Protein AF-A0A133UCE5-F1 (afdb_monomer_lite)

Sequence (70 aa):
EAIEIIEKIEPDIAIPMHYKLSGLEVDISTEKEFLRLAREKGWKVEEKEKAEIESLPKKRKIIKLECQSA

Organism: NCBI:txid1698263

pLDDT: mean 91.84, std 8.96, range [44.62, 97.69]

Structure (mmCIF, N/CA/C/O backbone):
data_AF-A0A133UCE5-F1
#
_entry.id   AF-A0A133UCE5-F1
#
loop_
_atom_site.group_PDB
_atom_site.id
_atom_site.type_symbol
_atom_site.label_atom_id
_atom_site.label_alt_id
_atom_site.label_comp_id
_atom_site.label_asym_id
_atom_site.label_entity_id
_atom_site.label_seq_id
_atom_site.pdbx_PDB_ins_code
_atom_site.Cartn_x
_atom_site.Cartn_y
_atom_site.Cartn_z
_atom_site.occupancy
_atom_site.B_iso_or_equiv
_atom_site.auth_seq_id
_atom_site.auth_comp_id
_atom_site.auth_asym_id
_atom_site.auth_atom_id
_atom_site.pdbx_PDB_model_num
ATOM 1 N N . GLU A 1 1 ? -8.673 -1.323 -10.025 1.00 82.56 1 GLU A N 1
ATOM 2 C CA . GLU A 1 1 ? -8.399 -2.730 -9.640 1.00 82.56 1 GLU A CA 1
ATOM 3 C C . GLU A 1 1 ? -7.899 -2.920 -8.204 1.00 82.56 1 GLU A C 1
ATOM 5 O O . GLU A 1 1 ? -8.717 -3.256 -7.360 1.00 82.56 1 GLU A O 1
ATOM 10 N N . ALA A 1 2 ? -6.617 -2.695 -7.868 1.00 94.25 2 ALA A N 1
ATOM 11 C CA . ALA A 1 2 ? -6.082 -3.039 -6.532 1.00 94.25 2 ALA A CA 1
ATOM 12 C C . ALA A 1 2 ? -6.864 -2.412 -5.359 1.00 94.25 2 ALA A C 1
ATOM 14 O O . ALA A 1 2 ? -7.140 -3.073 -4.360 1.00 94.25 2 ALA A O 1
ATOM 15 N N . ILE A 1 3 ? -7.275 -1.151 -5.508 1.00 95.56 3 ILE A N 1
ATOM 16 C CA . ILE A 1 3 ? -8.105 -0.437 -4.530 1.00 95.56 3 ILE A CA 1
ATOM 17 C C . ILE A 1 3 ? -9.450 -1.140 -4.297 1.00 95.56 3 ILE A C 1
ATOM 19 O O . ILE A 1 3 ? -9.833 -1.352 -3.151 1.00 95.56 3 ILE A O 1
ATOM 23 N N . GLU A 1 4 ? -10.138 -1.547 -5.363 1.00 96.25 4 GLU A N 1
ATOM 24 C CA . GLU A 1 4 ? -11.443 -2.214 -5.269 1.00 96.25 4 GLU A CA 1
ATOM 25 C C . GLU A 1 4 ? -11.328 -3.579 -4.587 1.00 96.25 4 GLU A C 1
ATOM 27 O O . GLU A 1 4 ? -12.215 -3.979 -3.839 1.00 96.25 4 GLU A O 1
ATOM 32 N N . ILE A 1 5 ? -10.228 -4.299 -4.827 1.00 96.44 5 ILE A N 1
ATOM 33 C CA . ILE A 1 5 ? -9.957 -5.583 -4.170 1.00 96.44 5 ILE A CA 1
ATOM 34 C C . ILE A 1 5 ? -9.758 -5.374 -2.667 1.00 96.44 5 ILE A C 1
ATOM 36 O O . ILE A 1 5 ? -10.344 -6.098 -1.864 1.00 96.44 5 ILE A O 1
ATOM 40 N N . ILE A 1 6 ? -8.985 -4.359 -2.277 1.00 96.56 6 ILE A N 1
ATOM 41 C CA . ILE A 1 6 ? -8.772 -4.012 -0.867 1.00 96.56 6 ILE A CA 1
ATOM 42 C C . ILE A 1 6 ? -10.093 -3.604 -0.197 1.00 96.56 6 ILE A C 1
ATOM 44 O O . ILE A 1 6 ? -10.319 -3.934 0.963 1.00 96.56 6 ILE A O 1
ATOM 48 N N . GLU A 1 7 ? -10.990 -2.918 -0.903 1.00 95.75 7 GLU A N 1
ATOM 49 C CA . GLU A 1 7 ? -12.318 -2.590 -0.370 1.00 95.75 7 GLU A CA 1
ATOM 50 C C . GLU A 1 7 ? -13.221 -3.811 -0.200 1.00 95.75 7 GLU A C 1
ATOM 52 O O . GLU A 1 7 ? -13.983 -3.852 0.755 1.00 95.75 7 GLU A O 1
ATOM 57 N N . LYS A 1 8 ? -13.118 -4.814 -1.077 1.00 97.38 8 LYS A N 1
ATOM 58 C CA . LYS A 1 8 ? -13.926 -6.041 -0.993 1.00 97.38 8 LYS A CA 1
ATOM 59 C C . LYS A 1 8 ? -13.442 -7.017 0.078 1.00 97.38 8 LYS A C 1
ATOM 61 O O . LYS A 1 8 ? -14.258 -7.657 0.725 1.00 97.38 8 LYS A O 1
ATOM 66 N N . ILE A 1 9 ? -12.127 -7.181 0.206 1.00 96.88 9 ILE A N 1
ATOM 67 C CA . ILE A 1 9 ? -11.508 -8.148 1.134 1.00 96.88 9 ILE A CA 1
ATOM 68 C C . ILE A 1 9 ? -11.391 -7.568 2.546 1.00 96.88 9 ILE A C 1
ATOM 70 O O . ILE A 1 9 ? -11.283 -8.297 3.524 1.00 96.88 9 ILE A O 1
ATOM 74 N N . GLU A 1 10 ? -11.392 -6.245 2.634 1.00 95.38 10 GLU A N 1
ATOM 75 C CA . GLU A 1 10 ? -11.243 -5.482 3.859 1.00 95.38 10 GLU A CA 1
ATOM 76 C C . GLU A 1 10 ? -10.031 -5.843 4.743 1.00 95.38 10 GLU A C 1
ATOM 78 O O . GLU A 1 10 ? -10.181 -6.010 5.951 1.00 95.38 10 GLU A O 1
ATOM 83 N N . PRO A 1 11 ? -8.798 -5.903 4.205 1.00 96.69 11 PRO A N 1
ATOM 84 C CA . PRO A 1 11 ? -7.643 -6.272 5.009 1.00 96.69 11 PRO A CA 1
ATOM 85 C C . PRO A 1 11 ? -7.274 -5.172 6.016 1.00 96.69 11 PRO A C 1
ATOM 87 O O . PRO A 1 11 ? -7.412 -3.974 5.733 1.00 96.69 11 PRO A O 1
ATOM 90 N N . ASP A 1 12 ? -6.707 -5.577 7.153 1.00 97.38 12 ASP A N 1
ATOM 91 C CA . ASP A 1 12 ? -6.123 -4.656 8.137 1.00 97.38 12 ASP A CA 1
ATOM 92 C C . ASP A 1 12 ? -4.815 -4.031 7.623 1.00 97.38 12 ASP A C 1
ATOM 94 O O . ASP A 1 12 ? -4.530 -2.853 7.860 1.00 97.38 12 ASP A O 1
ATOM 98 N N . ILE A 1 13 ? -4.017 -4.805 6.882 1.00 97.31 13 ILE A N 1
ATOM 99 C CA . ILE A 1 13 ? -2.757 -4.368 6.271 1.00 97.31 13 ILE A CA 1
ATOM 100 C C . ILE A 1 13 ? -2.744 -4.777 4.799 1.00 97.31 13 ILE A C 1
ATOM 102 O O . ILE A 1 13 ? -3.011 -5.932 4.477 1.00 97.31 13 ILE A O 1
ATOM 106 N N . ALA A 1 14 ? -2.368 -3.857 3.911 1.00 97.06 14 ALA A N 1
ATOM 107 C CA . ALA A 1 14 ? -2.046 -4.176 2.524 1.00 97.06 14 ALA A CA 1
ATOM 108 C C . ALA A 1 14 ? -0.645 -3.671 2.155 1.00 97.06 14 ALA A C 1
ATOM 110 O O . ALA A 1 14 ? -0.260 -2.547 2.485 1.00 97.06 14 ALA A O 1
ATOM 111 N N . ILE A 1 15 ? 0.112 -4.516 1.458 1.00 96.12 15 ILE A N 1
ATOM 112 C CA . ILE A 1 15 ? 1.473 -4.233 0.997 1.00 96.12 15 ILE A CA 1
ATOM 113 C C . ILE A 1 15 ? 1.434 -4.265 -0.533 1.00 96.12 15 ILE A C 1
ATOM 115 O O . ILE A 1 15 ? 1.257 -5.346 -1.099 1.00 96.12 15 ILE A O 1
ATOM 119 N N . PRO A 1 16 ? 1.507 -3.112 -1.225 1.00 94.62 16 PRO A N 1
ATOM 120 C CA . PRO A 1 16 ? 1.526 -3.102 -2.678 1.00 94.62 16 PRO A CA 1
ATOM 121 C C . PRO A 1 16 ? 2.820 -3.736 -3.190 1.00 94.62 16 PRO A C 1
ATOM 123 O O . PRO A 1 16 ? 3.896 -3.516 -2.640 1.00 94.62 16 PRO A O 1
ATOM 126 N N . MET A 1 17 ? 2.700 -4.498 -4.272 1.00 90.75 17 MET A N 1
ATOM 127 C CA . MET A 1 17 ? 3.808 -5.124 -4.995 1.00 90.75 17 MET A CA 1
ATOM 128 C C . MET A 1 17 ? 3.584 -4.958 -6.506 1.00 90.75 17 MET A C 1
ATOM 130 O O . MET A 1 17 ? 2.532 -4.467 -6.914 1.00 90.75 17 MET A O 1
ATOM 134 N N . HIS A 1 18 ? 4.548 -5.393 -7.326 1.00 89.81 18 HIS A N 1
ATOM 135 C CA . HIS A 1 18 ? 4.465 -5.388 -8.798 1.00 89.81 18 HIS A CA 1
ATOM 136 C C . HIS A 1 18 ? 4.198 -4.005 -9.416 1.00 89.81 18 HIS A C 1
ATOM 138 O O . HIS A 1 18 ? 3.288 -3.828 -10.222 1.00 89.81 18 HIS A O 1
ATOM 144 N N . TYR A 1 19 ? 5.012 -3.021 -9.052 1.00 91.19 19 TYR A N 1
ATOM 145 C CA . TYR A 1 19 ? 5.025 -1.700 -9.679 1.00 91.19 19 TYR A CA 1
ATOM 146 C C . TYR A 1 19 ? 6.381 -1.425 -10.329 1.00 91.19 19 TYR A C 1
ATOM 148 O O . TYR A 1 19 ? 7.377 -2.089 -10.038 1.00 9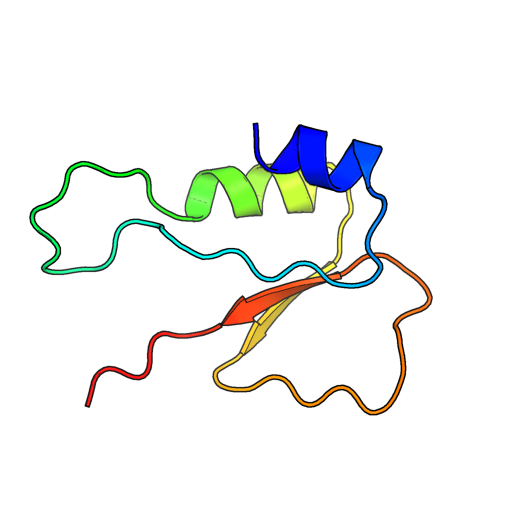1.19 19 TYR A O 1
ATOM 156 N N . LYS A 1 20 ? 6.415 -0.446 -11.236 1.00 90.00 20 LYS A N 1
ATOM 157 C CA . LYS A 1 20 ? 7.625 -0.060 -11.964 1.00 90.00 20 LYS A CA 1
ATOM 158 C C . LYS A 1 20 ? 8.729 0.353 -10.998 1.00 90.00 20 LYS A C 1
ATOM 160 O O . LYS A 1 20 ? 8.550 1.275 -10.205 1.00 90.00 20 LYS A O 1
ATOM 165 N N . LEU A 1 21 ? 9.884 -0.282 -11.145 1.00 87.38 21 LEU A N 1
ATOM 166 C CA . LEU A 1 21 ? 11.131 0.126 -10.511 1.00 87.38 21 LEU A CA 1
ATOM 167 C C . LEU A 1 21 ? 12.058 0.767 -11.546 1.00 87.38 21 LEU A C 1
ATOM 169 O O . LEU A 1 21 ? 11.930 0.529 -12.752 1.00 87.38 21 LEU A O 1
ATOM 173 N N . SER A 1 22 ? 12.997 1.582 -11.067 1.00 83.75 22 SER A N 1
ATOM 174 C CA . SER A 1 22 ? 14.064 2.114 -11.916 1.00 83.75 22 SER A CA 1
ATOM 175 C C . SER A 1 22 ? 14.858 0.959 -12.535 1.00 83.75 22 SER A C 1
ATOM 177 O O . SER A 1 22 ? 15.182 -0.002 -11.844 1.00 83.75 22 SER A O 1
ATOM 179 N N . GLY A 1 23 ? 15.138 1.031 -13.837 1.00 84.25 23 GLY A N 1
ATOM 180 C CA . GLY A 1 23 ? 15.870 -0.015 -14.563 1.00 84.25 23 GLY A CA 1
ATOM 181 C C . GLY A 1 23 ? 15.043 -1.235 -14.987 1.00 84.25 23 GLY A C 1
ATOM 182 O O . GLY A 1 23 ? 15.566 -2.093 -15.687 1.00 84.25 23 GLY A O 1
ATOM 183 N N . LEU A 1 24 ? 13.756 -1.321 -14.628 1.00 86.38 24 LEU A N 1
ATOM 184 C CA . LEU A 1 24 ? 12.886 -2.381 -15.139 1.00 86.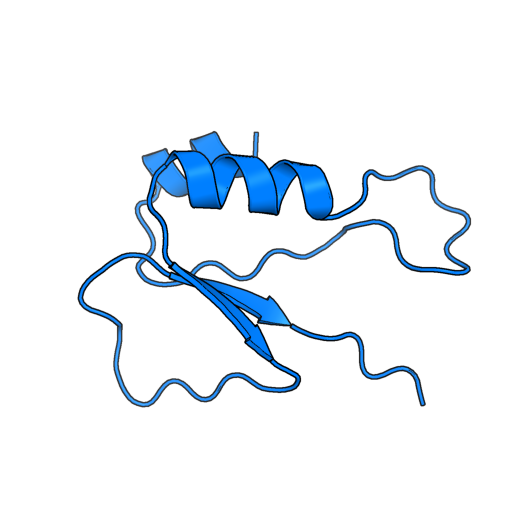38 24 LEU A CA 1
ATOM 185 C C . LEU A 1 24 ? 12.454 -2.056 -16.576 1.00 86.38 24 LEU A C 1
ATOM 187 O O . LEU A 1 24 ? 1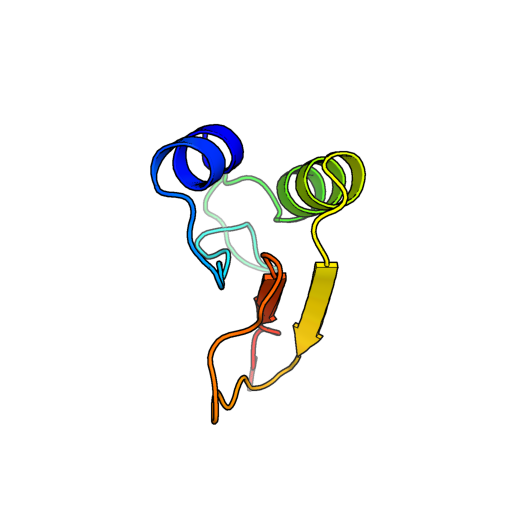1.900 -0.988 -16.820 1.00 86.38 24 LEU A O 1
ATOM 191 N N . GLU A 1 25 ? 12.644 -2.969 -17.526 1.00 89.38 25 GLU A N 1
ATOM 192 C CA . GLU A 1 25 ? 12.216 -2.755 -18.921 1.00 89.38 25 GLU A CA 1
ATOM 193 C C . GLU A 1 25 ? 10.719 -3.015 -19.129 1.00 89.38 25 GLU A C 1
ATOM 195 O O . GLU A 1 25 ? 10.098 -2.411 -19.999 1.00 89.38 25 GLU A O 1
ATOM 200 N N . VAL A 1 26 ? 10.109 -3.840 -18.273 1.00 90.12 26 VAL A N 1
ATOM 201 C CA . VAL A 1 26 ? 8.683 -4.184 -18.345 1.00 90.12 26 VAL A CA 1
ATOM 202 C C . VAL A 1 26 ? 7.820 -2.933 -18.190 1.00 90.12 26 VAL A C 1
ATOM 204 O O . VAL A 1 26 ? 7.985 -2.174 -17.228 1.00 90.12 26 VAL A O 1
ATOM 207 N N . ASP A 1 27 ? 6.900 -2.716 -19.127 1.00 90.00 27 ASP A N 1
ATOM 208 C CA . ASP A 1 27 ? 5.958 -1.598 -19.100 1.00 90.00 27 ASP A CA 1
ATOM 209 C C . ASP A 1 27 ? 4.822 -1.867 -18.103 1.00 90.00 27 ASP A C 1
ATOM 211 O O . ASP A 1 27 ? 3.793 -2.460 -18.419 1.00 90.00 27 ASP A O 1
ATOM 215 N N . ILE A 1 28 ? 5.061 -1.482 -16.852 1.00 91.75 28 ILE A N 1
ATOM 216 C CA . ILE A 1 28 ? 4.086 -1.513 -15.762 1.00 91.75 28 ILE A CA 1
ATOM 217 C C . ILE A 1 28 ? 3.995 -0.133 -15.118 1.00 91.75 28 ILE A C 1
ATOM 219 O O . ILE A 1 28 ? 4.904 0.688 -15.225 1.00 91.75 28 ILE A O 1
ATOM 223 N N . SER A 1 29 ? 2.892 0.131 -14.423 1.00 91.00 29 SER A N 1
ATOM 224 C CA . SER A 1 29 ? 2.674 1.410 -13.742 1.00 91.00 29 SER A CA 1
ATOM 225 C C . SER A 1 29 ? 3.501 1.533 -12.456 1.00 91.00 29 SER A C 1
ATOM 227 O O . SER A 1 29 ? 3.786 0.543 -11.784 1.00 91.00 29 SER A O 1
ATOM 229 N N . THR A 1 30 ? 3.869 2.761 -12.082 1.00 92.12 30 THR A N 1
ATOM 230 C CA . THR A 1 30 ? 4.467 3.061 -10.763 1.00 92.12 30 THR A CA 1
ATOM 231 C C . THR A 1 30 ? 3.432 2.935 -9.639 1.00 92.12 30 THR A C 1
ATOM 233 O O . THR A 1 30 ? 2.228 3.016 -9.878 1.00 92.12 30 THR A O 1
ATOM 236 N N . GLU A 1 31 ? 3.885 2.855 -8.393 1.00 93.56 31 GLU A N 1
ATOM 237 C CA . GLU A 1 31 ? 3.041 2.800 -7.197 1.00 93.56 31 GLU A CA 1
ATOM 238 C C . GLU A 1 31 ? 2.287 4.109 -6.902 1.00 93.56 31 GLU A C 1
ATOM 240 O O . GLU A 1 31 ? 1.337 4.118 -6.119 1.00 93.56 31 GLU A O 1
ATOM 245 N N . LYS A 1 32 ? 2.706 5.226 -7.509 1.00 94.00 32 LYS A N 1
ATOM 246 C CA . LYS A 1 32 ? 2.247 6.583 -7.166 1.00 94.00 32 LYS A CA 1
ATOM 247 C C . LYS A 1 32 ? 0.729 6.730 -7.185 1.00 94.00 32 LYS A C 1
ATOM 249 O O . LYS A 1 32 ? 0.160 7.284 -6.246 1.00 94.00 32 LYS A O 1
ATOM 254 N N . GLU A 1 33 ? 0.086 6.218 -8.229 1.00 94.00 33 GLU A N 1
ATOM 255 C CA . GLU A 1 33 ? -1.362 6.338 -8.400 1.00 94.00 33 GLU A CA 1
ATOM 256 C C . GLU A 1 33 ? -2.124 5.532 -7.343 1.00 94.00 33 GLU A C 1
ATOM 258 O O . GLU A 1 33 ? -3.052 6.038 -6.712 1.00 94.00 33 GLU A O 1
ATOM 263 N N . PHE A 1 34 ? -1.667 4.311 -7.058 1.00 96.00 34 PHE A N 1
ATOM 264 C CA . PHE A 1 34 ? -2.220 3.498 -5.979 1.00 96.00 34 PHE A CA 1
ATOM 265 C C . PHE A 1 34 ? -2.107 4.209 -4.621 1.00 96.00 34 PHE A C 1
ATOM 267 O O . PHE A 1 34 ? -3.084 4.286 -3.874 1.00 96.00 34 PHE A O 1
ATOM 274 N N . LEU A 1 35 ? -0.937 4.778 -4.310 1.00 96.44 35 LEU A N 1
ATOM 275 C CA . LEU A 1 35 ? -0.718 5.481 -3.046 1.00 96.44 35 LEU A CA 1
ATOM 276 C C . LEU A 1 35 ? -1.520 6.787 -2.947 1.00 96.44 35 LEU A C 1
ATOM 278 O O . LEU A 1 35 ? -1.920 7.166 -1.846 1.00 96.44 35 LEU A O 1
ATOM 282 N N . ARG A 1 36 ? -1.759 7.489 -4.061 1.00 96.94 36 ARG A N 1
ATOM 283 C CA . ARG A 1 36 ? -2.640 8.667 -4.107 1.00 96.94 36 ARG A CA 1
ATOM 284 C C . ARG A 1 36 ? -4.071 8.278 -3.737 1.00 96.94 36 ARG A C 1
ATOM 286 O O . ARG A 1 36 ? -4.615 8.821 -2.779 1.00 96.94 36 ARG A O 1
ATOM 293 N N . LEU A 1 37 ? -4.631 7.282 -4.424 1.00 96.81 37 LEU A N 1
ATOM 294 C CA . LEU A 1 37 ? -5.993 6.796 -4.182 1.00 96.81 37 LEU A CA 1
ATOM 295 C C . LEU A 1 37 ? -6.177 6.253 -2.756 1.00 96.81 37 LEU A C 1
ATOM 297 O O . LEU A 1 37 ? -7.198 6.510 -2.120 1.00 96.81 37 LEU A O 1
ATOM 301 N N . ALA A 1 38 ? -5.178 5.547 -2.215 1.00 96.69 38 ALA A N 1
ATOM 302 C CA . ALA A 1 38 ? -5.206 5.075 -0.831 1.00 96.69 38 ALA A CA 1
ATOM 303 C C . ALA A 1 38 ? -5.310 6.233 0.180 1.00 96.69 38 ALA A C 1
ATOM 305 O O . ALA A 1 38 ? -6.088 6.156 1.134 1.00 96.69 38 ALA A O 1
ATOM 306 N N . ARG A 1 39 ? -4.563 7.325 -0.041 1.00 96.25 39 ARG A N 1
ATOM 307 C CA . ARG A 1 39 ? -4.624 8.528 0.805 1.00 96.25 39 ARG A CA 1
ATOM 308 C C . ARG A 1 39 ? -5.965 9.250 0.676 1.00 96.25 39 ARG A C 1
ATOM 310 O O . ARG A 1 39 ? -6.506 9.676 1.689 1.00 96.25 39 ARG A O 1
ATOM 317 N N . GLU A 1 40 ? -6.531 9.333 -0.528 1.00 97.31 40 GLU A N 1
ATOM 318 C CA . GLU A 1 40 ? -7.863 9.921 -0.763 1.00 97.31 40 GLU A CA 1
ATOM 319 C C . GLU A 1 40 ? -8.982 9.153 -0.051 1.00 97.31 40 GLU A C 1
ATOM 321 O O . GLU A 1 40 ? -9.935 9.756 0.436 1.00 97.31 40 GLU A O 1
ATOM 326 N N . LYS A 1 41 ? -8.833 7.832 0.099 1.00 95.44 41 LYS A N 1
ATOM 327 C CA . LYS A 1 41 ? -9.727 6.995 0.915 1.00 95.44 41 LYS A CA 1
ATOM 328 C C . LYS A 1 41 ? -9.475 7.095 2.426 1.00 95.44 41 LYS A C 1
ATOM 330 O O . LYS A 1 41 ? -10.140 6.417 3.206 1.00 95.44 41 LYS A O 1
ATOM 335 N N . GLY A 1 42 ? -8.516 7.915 2.857 1.00 96.06 42 GLY A N 1
ATOM 336 C CA . GLY A 1 42 ? -8.168 8.101 4.265 1.00 96.06 42 GLY A CA 1
ATOM 337 C C . GLY A 1 42 ? -7.390 6.935 4.880 1.00 96.06 42 GLY A C 1
ATOM 338 O O . GLY A 1 42 ? -7.321 6.827 6.107 1.00 96.06 42 GLY A O 1
ATOM 339 N N . TRP A 1 43 ? -6.812 6.044 4.068 1.00 96.62 43 TRP A N 1
ATOM 340 C CA . TRP A 1 43 ? -5.997 4.942 4.577 1.00 96.62 43 TRP A CA 1
ATOM 341 C C . TRP A 1 43 ? -4.616 5.447 4.982 1.00 96.62 43 TRP A C 1
ATOM 343 O O . TRP A 1 43 ? -3.994 6.255 4.288 1.00 96.62 43 TRP A O 1
ATOM 353 N N . LYS A 1 44 ? -4.106 4.947 6.112 1.00 96.69 44 LYS A N 1
ATOM 354 C CA . LYS A 1 44 ? -2.768 5.315 6.574 1.00 96.69 44 LYS A CA 1
ATOM 355 C C . LYS A 1 44 ? -1.730 4.677 5.656 1.00 96.69 44 LYS A C 1
ATOM 357 O O . LYS A 1 44 ? -1.684 3.456 5.574 1.00 96.69 44 LYS A O 1
ATOM 362 N N . VAL A 1 45 ? -0.883 5.482 5.022 1.00 97.12 45 VAL A N 1
ATOM 363 C CA . VAL A 1 45 ? 0.255 5.005 4.222 1.00 97.12 45 VAL A CA 1
ATOM 364 C C . VAL A 1 45 ? 1.541 5.203 5.018 1.00 97.12 45 VAL A C 1
ATOM 366 O O . VAL A 1 45 ? 1.814 6.310 5.473 1.00 97.12 45 VAL A O 1
ATOM 369 N N . GLU A 1 46 ? 2.325 4.141 5.182 1.00 96.25 46 GLU A N 1
ATOM 370 C CA . GLU A 1 46 ? 3.684 4.195 5.728 1.00 96.25 46 GLU A CA 1
ATOM 371 C C . GLU A 1 46 ? 4.675 3.642 4.701 1.00 96.25 46 GLU A C 1
ATOM 373 O O . GLU A 1 46 ? 4.405 2.613 4.082 1.00 96.25 46 GLU A O 1
ATOM 378 N N . GLU A 1 47 ? 5.815 4.313 4.542 1.00 94.69 47 GLU A N 1
ATOM 379 C CA . GLU A 1 47 ? 6.953 3.831 3.749 1.00 94.69 47 GLU A CA 1
ATOM 380 C C . GLU A 1 47 ? 8.033 3.342 4.718 1.00 94.69 47 GLU A C 1
ATOM 382 O O . GLU A 1 47 ? 8.326 4.033 5.698 1.00 94.69 47 GLU A O 1
ATOM 387 N N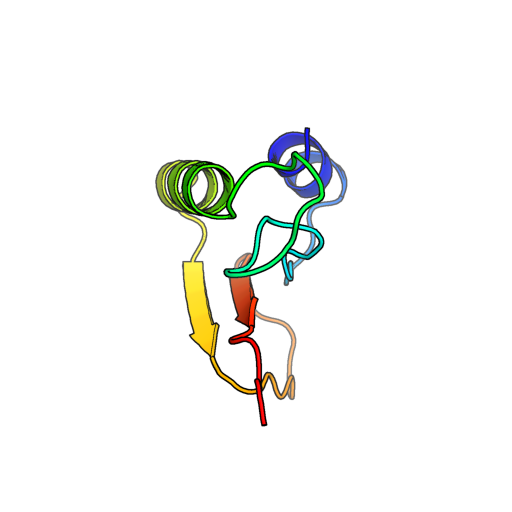 . LYS A 1 48 ? 8.524 2.112 4.527 1.00 94.19 48 LYS A N 1
ATOM 388 C CA . LYS A 1 48 ? 9.513 1.477 5.413 1.00 94.19 48 LYS A CA 1
ATOM 389 C C . LYS A 1 48 ? 10.392 0.500 4.652 1.00 94.19 48 LYS A C 1
ATOM 391 O O . LYS A 1 48 ? 9.902 -0.213 3.788 1.00 94.19 48 LYS A O 1
ATOM 396 N N . GLU A 1 49 ? 11.638 0.340 5.073 1.00 93.00 49 GLU A N 1
ATOM 397 C CA . GLU A 1 49 ? 12.502 -0.744 4.583 1.00 93.00 49 GLU A CA 1
ATOM 398 C C . GLU A 1 49 ? 12.047 -2.131 5.068 1.00 93.00 49 GLU A C 1
ATOM 400 O O . GLU A 1 49 ? 12.177 -3.124 4.357 1.00 93.00 49 GLU A O 1
ATOM 405 N N . LYS A 1 50 ? 11.483 -2.209 6.280 1.00 93.81 50 LYS A N 1
ATOM 406 C CA . LYS A 1 50 ? 11.022 -3.455 6.906 1.00 93.81 50 LYS A CA 1
ATOM 407 C C . LYS A 1 50 ? 9.692 -3.250 7.627 1.00 93.81 50 LYS A C 1
ATOM 409 O O . LYS A 1 50 ? 9.452 -2.209 8.244 1.00 93.81 50 LYS A O 1
ATOM 414 N N . ALA A 1 51 ? 8.839 -4.271 7.590 1.00 93.25 51 ALA A N 1
ATOM 415 C CA . ALA A 1 51 ? 7.629 -4.350 8.399 1.00 93.25 51 ALA A CA 1
ATOM 416 C C . ALA A 1 51 ? 7.744 -5.486 9.421 1.00 93.25 51 ALA A C 1
ATOM 418 O O . ALA A 1 51 ? 7.905 -6.646 9.052 1.00 93.25 51 ALA A O 1
ATOM 419 N N . GLU A 1 52 ? 7.619 -5.146 10.699 1.00 94.50 52 GLU A N 1
ATOM 420 C CA . GLU A 1 52 ? 7.416 -6.097 11.791 1.00 94.50 52 GLU A CA 1
ATOM 421 C C . GLU A 1 52 ? 6.001 -5.881 12.331 1.00 94.50 52 GLU A C 1
ATOM 423 O O . GLU A 1 52 ? 5.588 -4.743 12.578 1.00 94.50 52 GLU A O 1
ATOM 428 N N . ILE A 1 53 ? 5.224 -6.961 12.426 1.00 93.81 53 ILE A N 1
ATOM 429 C CA . ILE A 1 53 ? 3.811 -6.917 12.811 1.00 93.81 53 ILE A CA 1
ATOM 430 C C . ILE A 1 53 ? 3.660 -7.713 14.103 1.00 93.81 5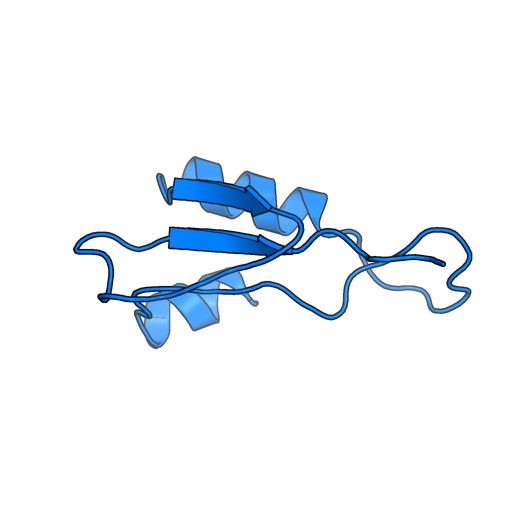3 ILE A C 1
ATOM 432 O O . ILE A 1 53 ? 3.537 -8.932 14.081 1.00 93.81 53 ILE A O 1
ATOM 436 N N . GLU A 1 54 ? 3.673 -7.007 15.229 1.00 92.56 54 GLU A N 1
ATOM 437 C CA . GLU A 1 54 ? 3.424 -7.601 16.550 1.00 92.56 54 GLU A CA 1
ATOM 438 C C . GLU A 1 54 ? 1.924 -7.766 16.825 1.00 92.56 54 GLU A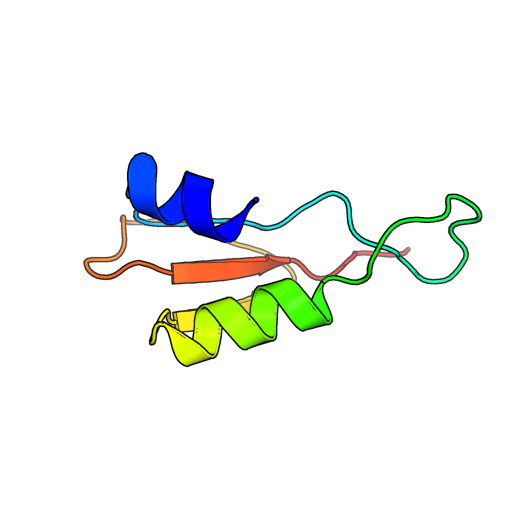 C 1
ATOM 440 O O . GLU A 1 54 ? 1.495 -8.690 17.511 1.00 92.56 54 GLU A O 1
ATOM 445 N N . SER A 1 55 ? 1.109 -6.859 16.279 1.00 94.69 55 SER A N 1
ATOM 446 C CA . SER A 1 55 ? -0.349 -6.888 16.375 1.00 94.69 55 SER A CA 1
ATOM 447 C C . SER A 1 55 ? -0.996 -6.261 15.142 1.00 94.69 55 SER A C 1
ATOM 449 O O . SER A 1 55 ? -0.409 -5.405 14.472 1.00 94.69 55 SER A O 1
ATOM 451 N N . LEU A 1 56 ? -2.218 -6.699 14.832 1.00 94.56 56 LEU A N 1
ATOM 452 C CA . LEU A 1 56 ? -2.989 -6.153 13.719 1.00 94.56 56 LEU A CA 1
ATOM 453 C C . LEU A 1 56 ? -3.499 -4.739 14.053 1.00 94.56 56 LEU A C 1
ATOM 455 O O . LEU A 1 56 ? -3.948 -4.483 15.176 1.00 94.56 56 LEU A O 1
ATOM 459 N N . PRO A 1 57 ? -3.436 -3.791 13.103 1.00 93.31 57 PRO A N 1
ATOM 460 C CA . PRO A 1 57 ? -3.894 -2.432 13.331 1.00 93.31 57 PRO A CA 1
ATOM 461 C C . PRO A 1 57 ? -5.424 -2.370 13.374 1.00 93.31 57 PRO A C 1
ATOM 463 O O . PRO A 1 57 ? -6.109 -2.990 12.576 1.00 93.31 57 PRO A O 1
ATOM 466 N N . LYS A 1 58 ? -5.974 -1.520 14.251 1.00 91.50 58 LYS A N 1
ATOM 467 C CA . LYS A 1 58 ? -7.432 -1.291 14.352 1.00 91.50 58 LYS A CA 1
ATOM 468 C C . LYS A 1 58 ? -8.045 -0.569 13.146 1.00 91.50 58 LYS A C 1
ATOM 470 O O . LYS A 1 58 ? -9.263 -0.488 13.029 1.00 91.50 58 LYS A O 1
ATOM 475 N N . LYS A 1 59 ? -7.213 0.067 12.321 1.00 92.38 59 LYS A N 1
ATOM 476 C CA . LYS A 1 59 ? -7.617 0.763 11.097 1.00 92.38 59 LYS A CA 1
ATOM 477 C C . LYS A 1 59 ? -6.705 0.318 9.971 1.00 92.38 59 LYS A C 1
ATOM 479 O O . LYS A 1 59 ? -5.496 0.209 10.185 1.00 92.38 59 LYS A O 1
ATOM 484 N N . ARG A 1 60 ? -7.288 0.154 8.782 1.00 95.00 60 ARG A N 1
ATOM 485 C CA . ARG A 1 60 ? -6.565 -0.255 7.580 1.00 95.00 60 ARG A CA 1
ATOM 486 C C . ARG A 1 60 ? -5.322 0.595 7.347 1.00 95.00 60 ARG A C 1
ATOM 488 O O . ARG A 1 60 ? -5.355 1.829 7.424 1.00 95.00 60 ARG A O 1
ATOM 495 N N . LYS A 1 61 ? -4.242 -0.094 7.006 1.00 96.50 61 LYS A N 1
ATOM 496 C CA . LYS A 1 61 ? -2.931 0.488 6.774 1.00 96.50 61 LYS A CA 1
ATOM 497 C C . LYS A 1 61 ? -2.315 -0.051 5.489 1.00 96.50 61 LYS A C 1
ATOM 499 O O . LYS A 1 61 ? -2.303 -1.253 5.251 1.00 96.50 61 LYS A O 1
ATOM 504 N N . ILE A 1 62 ? -1.755 0.844 4.690 1.00 97.69 62 ILE A N 1
ATOM 505 C CA . ILE A 1 62 ? -0.897 0.513 3.560 1.00 97.69 62 ILE A CA 1
ATOM 506 C C . ILE A 1 62 ? 0.554 0.626 4.018 1.00 97.69 62 ILE A C 1
ATOM 508 O O . ILE A 1 62 ? 0.950 1.657 4.567 1.00 97.69 62 ILE A O 1
ATOM 512 N N . ILE A 1 63 ? 1.346 -0.419 3.796 1.00 97.25 63 ILE A N 1
ATOM 513 C CA . ILE A 1 63 ? 2.791 -0.390 4.037 1.00 97.25 63 ILE A CA 1
ATOM 514 C C . ILE A 1 63 ? 3.486 -0.547 2.693 1.00 97.25 63 ILE A C 1
ATOM 516 O O . ILE A 1 63 ? 3.493 -1.636 2.132 1.00 97.25 63 ILE A O 1
ATOM 520 N N . LYS A 1 64 ? 4.063 0.535 2.173 1.00 95.31 64 LYS A N 1
ATOM 521 C CA . LYS A 1 64 ? 4.926 0.479 0.995 1.00 95.31 64 LYS A CA 1
ATOM 522 C C . LYS A 1 64 ? 6.332 0.116 1.466 1.00 95.31 64 LYS A C 1
ATOM 524 O O . LYS A 1 64 ? 6.944 0.873 2.219 1.00 95.31 64 LYS A O 1
ATOM 529 N N . LEU A 1 65 ? 6.819 -1.042 1.037 1.00 94.31 65 LEU A N 1
ATOM 530 C CA . LEU A 1 65 ? 8.180 -1.453 1.348 1.00 94.31 65 LEU A CA 1
ATOM 531 C C . LEU A 1 65 ? 9.170 -0.800 0.381 1.00 94.31 65 LEU A C 1
ATOM 533 O O . LEU A 1 65 ? 8.919 -0.721 -0.823 1.00 94.31 65 LEU A O 1
ATOM 537 N N . GLU A 1 66 ? 10.279 -0.306 0.915 1.00 87.50 66 GLU A N 1
ATOM 538 C CA . GLU A 1 66 ? 11.374 0.220 0.105 1.00 87.50 66 GLU A CA 1
ATOM 539 C C . GLU A 1 66 ? 12.156 -0.927 -0.538 1.00 87.50 66 GLU A C 1
ATOM 541 O O . GLU A 1 66 ? 12.369 -1.984 0.058 1.00 87.50 66 GLU A O 1
ATOM 546 N N . CYS A 1 67 ? 12.565 -0.729 -1.790 1.00 73.12 67 CYS A N 1
ATOM 547 C CA . CYS A 1 67 ? 13.315 -1.736 -2.523 1.00 73.12 67 CYS A CA 1
ATOM 548 C C . CYS A 1 67 ? 14.773 -1.712 -2.054 1.00 73.12 67 CYS A C 1
ATOM 550 O O . CYS A 1 67 ? 15.508 -0.779 -2.381 1.00 73.12 67 CYS A O 1
ATOM 552 N N . GLN A 1 68 ? 15.195 -2.744 -1.320 1.00 63.12 68 GLN A N 1
ATOM 553 C CA . GLN A 1 68 ? 16.598 -2.954 -0.966 1.00 63.12 68 GLN A CA 1
ATOM 554 C C . GLN A 1 68 ? 17.367 -3.362 -2.226 1.00 63.12 68 GLN A C 1
ATOM 556 O O . GLN A 1 68 ? 17.462 -4.536 -2.572 1.00 63.12 68 GLN A O 1
ATOM 561 N N . SER A 1 69 ? 17.848 -2.366 -2.961 1.00 57.91 69 SER A N 1
ATOM 562 C CA . SER A 1 69 ? 18.758 -2.576 -4.085 1.00 57.91 69 SER A CA 1
ATOM 563 C C . SER A 1 69 ? 20.168 -2.544 -3.495 1.00 57.91 69 SER A C 1
ATOM 565 O O . SER A 1 69 ? 20.582 -1.491 -3.010 1.00 57.91 69 SER A O 1
ATOM 567 N N . ALA A 1 70 ? 20.830 -3.702 -3.431 1.00 44.62 70 ALA A N 1
ATOM 568 C CA . ALA A 1 70 ? 22.237 -3.822 -3.041 1.00 44.62 70 ALA A CA 1
ATOM 569 C C . ALA A 1 70 ? 23.170 -3.263 -4.125 1.00 44.62 70 ALA A C 1
ATOM 571 O O . ALA A 1 70 ? 22.793 -3.352 -5.318 1.00 44.62 70 ALA A O 1
#

Secondary structure (DSSP, 8-state):
-HHHHHHHH--SEE---S---TT--S----THHHHHHHHHTTPEEEEES----SS--SS-EEEEEP----

Foldseek 3Di:
DVVVVCVVVVALEDEDDDADDPPDPDPGHHCVVVVVVCVVVVAAEAEECDDDDPDRDPHRHYYYHDDPDD

InterPro domains:
  IPR036866 Ribonuclease Z/Hydroxyacylglutathione hydrolase-like [G3DSA:3.60.15.10] (1-68)

Radius of gyration: 12.87 Å; chains: 1; bounding box: 36×18×36 Å